Protein AF-A0A1J3FQU4-F1 (afdb_monomer_lite)

Organism: Noccaea caerulescens (NCBI:txid107243)

Secondary structure (DSSP, 8-state):
-----TTTT--HHHHHHHHHHHHHHHHHHHHHHTTSS-GGGGGPPP-HHHH-S---------SSHHHHHHHHHHH-

InterPro domains:
  IPR007012 Poly(A) polymerase, central domain [PF04928] (4-45)
  IPR011068 Nucleotidyltransferase, class I-like, C-terminal [SSF55003] (48-76)

Radius of gyration: 18.71 Å; chains: 1; bounding box: 33×42×47 Å

Structure (mmCIF, N/CA/C/O backbone):
data_AF-A0A1J3FQU4-F1
#
_entry.id   AF-A0A1J3FQU4-F1
#
loop_
_atom_site.group_PDB
_atom_site.id
_atom_site.type_symbol
_atom_site.label_atom_id
_atom_site.label_alt_id
_atom_site.label_comp_id
_atom_site.label_asym_id
_atom_site.label_entity_id
_atom_site.label_seq_id
_atom_site.pdbx_PDB_ins_code
_atom_site.Cartn_x
_atom_site.Cartn_y
_atom_site.Cartn_z
_atom_site.occupancy
_atom_site.B_iso_or_equiv
_atom_site.auth_seq_id
_atom_site.auth_comp_id
_atom_site.auth_asym_id
_atom_site.auth_atom_id
_atom_site.pdbx_PDB_model_num
ATOM 1 N N . CYS A 1 1 ? 7.035 32.373 3.831 1.00 57.66 1 CYS A N 1
ATOM 2 C CA . CYS A 1 1 ? 7.195 30.922 3.587 1.00 57.66 1 CYS A CA 1
ATOM 3 C C . CYS A 1 1 ? 6.137 30.437 2.603 1.00 57.66 1 CYS A C 1
ATOM 5 O O . CYS A 1 1 ? 4.957 30.544 2.919 1.00 57.66 1 CYS A O 1
ATOM 7 N N . ARG A 1 2 ? 6.522 29.939 1.419 1.00 63.72 2 ARG A N 1
ATOM 8 C CA . ARG A 1 2 ? 5.577 29.254 0.521 1.00 63.72 2 ARG A CA 1
ATOM 9 C C . ARG A 1 2 ? 5.245 27.893 1.131 1.00 63.72 2 ARG A C 1
ATOM 11 O O . ARG A 1 2 ? 6.153 27.103 1.365 1.00 63.72 2 ARG A O 1
ATOM 18 N N . ARG A 1 3 ? 3.967 27.640 1.422 1.00 71.50 3 ARG A N 1
ATOM 19 C CA . ARG A 1 3 ? 3.493 26.290 1.748 1.00 71.50 3 ARG A CA 1
ATOM 20 C C . ARG A 1 3 ? 3.393 25.512 0.438 1.00 71.50 3 ARG A C 1
ATOM 22 O O . ARG A 1 3 ? 2.761 25.989 -0.499 1.00 71.50 3 ARG A O 1
ATOM 29 N N . LEU A 1 4 ? 4.049 24.361 0.378 1.00 86.12 4 LEU A N 1
ATOM 30 C CA . LEU A 1 4 ? 3.971 23.418 -0.735 1.00 86.12 4 LEU A CA 1
ATOM 31 C C . LEU A 1 4 ? 3.177 22.197 -0.272 1.00 86.12 4 LEU A C 1
ATOM 33 O O . LEU A 1 4 ? 3.268 21.806 0.892 1.00 86.12 4 LEU A O 1
ATOM 37 N N . ASN A 1 5 ? 2.393 21.613 -1.174 1.00 85.62 5 ASN A N 1
ATOM 38 C CA . ASN A 1 5 ? 1.712 20.354 -0.905 1.00 85.62 5 ASN A CA 1
ATOM 39 C C . ASN A 1 5 ? 2.703 19.201 -1.118 1.00 85.62 5 ASN A C 1
ATOM 41 O O . ASN A 1 5 ? 3.080 18.922 -2.253 1.00 85.62 5 ASN A O 1
ATOM 45 N N . SER A 1 6 ? 3.118 18.537 -0.039 1.00 88.12 6 SER A N 1
ATOM 46 C CA . SER A 1 6 ? 4.006 17.366 -0.093 1.00 88.12 6 SER A CA 1
ATOM 47 C C . SER A 1 6 ? 3.334 16.116 -0.671 1.00 88.12 6 SER A C 1
ATOM 49 O O . SER A 1 6 ? 4.023 15.187 -1.072 1.00 88.12 6 SER A O 1
ATOM 51 N N . SER A 1 7 ? 2.003 16.096 -0.741 1.00 88.62 7 SER A N 1
ATOM 52 C CA . SER A 1 7 ? 1.190 14.945 -1.147 1.00 88.62 7 SER A CA 1
ATOM 53 C C . SER A 1 7 ? 0.522 15.164 -2.508 1.00 88.62 7 SER A C 1
ATOM 55 O O . SER A 1 7 ? -0.568 14.658 -2.761 1.00 88.62 7 SER A O 1
ATOM 57 N N . TYR A 1 8 ? 1.148 15.942 -3.395 1.00 86.94 8 TYR A N 1
ATOM 58 C CA . TYR A 1 8 ? 0.581 16.281 -4.706 1.00 86.94 8 TYR A CA 1
ATOM 59 C C . TYR A 1 8 ? 0.423 15.069 -5.646 1.00 86.94 8 TYR A C 1
ATOM 61 O O . TYR A 1 8 ? -0.431 15.098 -6.524 1.00 86.94 8 TYR A O 1
ATOM 69 N N . ASN A 1 9 ? 1.189 13.994 -5.424 1.00 89.00 9 ASN A N 1
ATOM 70 C CA . ASN A 1 9 ? 1.096 12.732 -6.171 1.00 89.00 9 ASN A CA 1
ATOM 71 C C . ASN A 1 9 ? -0.067 11.828 -5.721 1.00 89.00 9 ASN A C 1
ATOM 73 O O . ASN A 1 9 ? -0.251 10.733 -6.252 1.00 89.00 9 ASN A O 1
ATOM 77 N N . VAL A 1 10 ? -0.854 12.247 -4.724 1.00 90.06 10 VAL A N 1
ATOM 78 C CA . VAL A 1 10 ? -2.008 11.473 -4.259 1.00 90.06 10 VAL A CA 1
ATOM 79 C C . VAL A 1 10 ? -3.145 11.588 -5.275 1.00 90.06 10 VAL A C 1
ATOM 81 O O . VAL A 1 10 ? -3.704 12.662 -5.490 1.00 90.06 10 VAL A O 1
ATOM 84 N N . SER A 1 11 ? -3.512 10.457 -5.876 1.00 93.31 11 SER A N 1
ATOM 85 C CA . SER A 1 11 ? -4.689 10.322 -6.730 1.00 93.31 11 SER A CA 1
ATOM 86 C C . SER A 1 11 ? -5.924 9.956 -5.901 1.00 93.31 11 SER A C 1
ATOM 88 O O . SER A 1 11 ? -5.827 9.587 -4.729 1.00 93.31 11 SER A O 1
ATOM 90 N N . GLN A 1 12 ? -7.113 10.006 -6.509 1.00 91.25 12 GLN A N 1
ATOM 91 C CA . GLN A 1 12 ? -8.342 9.558 -5.836 1.00 91.25 12 GLN A CA 1
ATOM 92 C C . GLN A 1 12 ? -8.254 8.089 -5.397 1.00 91.25 12 GLN A C 1
ATOM 94 O O . GLN A 1 12 ? -8.724 7.736 -4.316 1.00 91.25 12 GLN A O 1
ATOM 99 N N . SER A 1 13 ? -7.611 7.244 -6.207 1.00 90.31 13 SER A N 1
ATOM 100 C CA . SER A 1 13 ? -7.425 5.825 -5.905 1.00 90.31 13 SER A CA 1
ATOM 101 C C . SER A 1 13 ? -6.534 5.622 -4.682 1.00 90.31 13 SER A C 1
ATOM 103 O O . SER A 1 13 ? -6.914 4.887 -3.771 1.00 90.31 13 SER A O 1
ATOM 105 N N . THR A 1 14 ? -5.383 6.303 -4.614 1.00 91.75 14 THR A N 1
ATOM 106 C CA . THR A 1 14 ? -4.481 6.177 -3.458 1.00 91.75 14 THR A CA 1
ATOM 107 C C . THR A 1 14 ? -5.091 6.799 -2.204 1.00 91.75 14 THR A C 1
ATOM 109 O O . THR A 1 14 ? -4.969 6.227 -1.123 1.00 91.75 14 THR A O 1
ATOM 112 N N . LEU A 1 15 ? -5.835 7.903 -2.336 1.00 93.56 15 LEU A N 1
ATOM 113 C CA . LEU A 1 15 ? -6.568 8.512 -1.224 1.00 93.56 15 LEU A CA 1
ATOM 114 C C . LEU A 1 15 ? -7.618 7.574 -0.622 1.00 93.56 15 LEU A C 1
ATOM 116 O O . LEU A 1 15 ? -7.743 7.500 0.604 1.00 93.56 15 LEU A O 1
ATOM 120 N N . ARG A 1 16 ? -8.364 6.853 -1.468 1.00 94.00 16 ARG A N 1
ATOM 121 C CA . ARG A 1 16 ? -9.364 5.882 -1.011 1.00 94.00 16 ARG A CA 1
ATOM 122 C C . ARG A 1 16 ? -8.713 4.788 -0.170 1.00 94.00 16 ARG A C 1
ATOM 124 O O . ARG A 1 16 ? -9.133 4.574 0.962 1.00 94.00 16 ARG A O 1
ATOM 131 N N . VAL A 1 17 ? -7.648 4.173 -0.692 1.00 93.44 17 VAL A N 1
ATOM 132 C CA . VAL A 1 17 ? -6.907 3.117 0.015 1.00 93.44 17 VAL A CA 1
ATOM 133 C C . VAL A 1 17 ? -6.356 3.636 1.343 1.00 93.44 17 VAL A C 1
ATOM 135 O O . VAL A 1 17 ? -6.562 3.001 2.372 1.00 93.44 17 VAL A O 1
ATOM 138 N N . MET A 1 18 ? -5.727 4.817 1.364 1.00 95.00 18 MET A N 1
ATOM 139 C CA . MET A 1 18 ? -5.216 5.408 2.609 1.00 95.00 18 MET A CA 1
ATOM 140 C C . MET A 1 18 ? -6.326 5.625 3.643 1.00 95.00 18 MET A C 1
ATOM 142 O O . MET A 1 18 ? -6.153 5.299 4.814 1.00 95.00 18 MET A O 1
ATOM 146 N N . THR A 1 19 ? -7.483 6.130 3.214 1.00 95.69 19 THR A N 1
ATOM 147 C CA . THR A 1 19 ? -8.623 6.385 4.106 1.00 95.69 19 THR A CA 1
ATOM 148 C C . THR A 1 19 ? -9.174 5.090 4.706 1.00 95.69 19 THR A C 1
ATOM 150 O O . THR A 1 19 ? -9.436 5.033 5.908 1.00 95.69 19 THR A O 1
ATOM 153 N N . GLU A 1 20 ? -9.305 4.036 3.899 1.00 94.56 20 GLU A N 1
ATOM 154 C CA . GLU A 1 20 ? -9.718 2.704 4.359 1.00 94.56 20 GLU A CA 1
ATOM 155 C C . GLU A 1 20 ? -8.720 2.128 5.377 1.00 94.56 20 GLU A C 1
ATOM 157 O O . GLU A 1 20 ? -9.128 1.645 6.437 1.00 94.56 20 GLU A O 1
ATOM 162 N N . GLN A 1 21 ? -7.414 2.244 5.110 1.00 95.38 21 GLN A N 1
ATOM 163 C CA . GLN A 1 21 ? -6.373 1.772 6.028 1.00 95.38 21 GLN A CA 1
ATOM 164 C C . GLN A 1 21 ? -6.334 2.572 7.338 1.00 95.38 21 GLN A C 1
ATOM 166 O O . GLN A 1 21 ? -6.151 1.981 8.401 1.00 95.38 21 GLN A O 1
ATOM 171 N N . PHE A 1 22 ? -6.594 3.885 7.315 1.00 96.38 22 PHE A N 1
ATOM 172 C CA . PHE A 1 22 ? -6.715 4.674 8.546 1.00 96.38 22 PHE A CA 1
ATOM 173 C C . PHE A 1 22 ? -7.903 4.236 9.405 1.00 96.38 22 PHE A C 1
ATOM 175 O O . PHE A 1 22 ? -7.775 4.135 10.625 1.00 96.38 22 PHE A O 1
ATOM 182 N N . GLN A 1 23 ? -9.049 3.931 8.792 1.00 96.69 23 GLN A N 1
ATOM 183 C CA . GLN A 1 23 ? -10.206 3.415 9.527 1.00 96.69 23 GLN A CA 1
ATOM 184 C C . GLN A 1 23 ? -9.930 2.034 10.126 1.00 96.69 23 GLN A C 1
ATOM 186 O O . GLN A 1 23 ? -10.330 1.768 11.259 1.00 96.69 23 GLN A O 1
ATOM 191 N N . PHE A 1 24 ? -9.248 1.161 9.382 1.00 95.25 24 PHE A N 1
ATOM 192 C CA . PHE A 1 24 ? -8.840 -0.155 9.868 1.00 95.25 24 PHE A CA 1
ATOM 193 C C . PHE A 1 24 ? -7.859 -0.050 11.045 1.00 95.25 24 PHE A C 1
ATOM 195 O O . PHE A 1 24 ? -8.121 -0.617 12.105 1.00 95.25 24 PHE A O 1
ATOM 202 N N . GLY A 1 25 ? -6.799 0.752 10.907 1.00 96.00 25 GLY A N 1
ATOM 203 C CA . GLY A 1 25 ? -5.832 0.998 11.978 1.00 96.00 25 GLY A CA 1
ATOM 204 C C . GLY A 1 25 ? -6.482 1.594 13.226 1.00 96.00 25 GLY A C 1
ATOM 205 O O . GLY A 1 25 ? -6.208 1.142 14.333 1.00 96.00 25 GLY A O 1
ATOM 206 N N . ASN A 1 26 ? -7.422 2.532 13.061 1.00 96.75 26 ASN A N 1
ATOM 207 C CA . ASN A 1 26 ? -8.164 3.105 14.184 1.00 96.75 26 ASN A CA 1
ATOM 208 C C . ASN A 1 26 ? -8.965 2.046 14.964 1.00 96.75 26 ASN A C 1
ATOM 210 O O . ASN A 1 26 ? -8.964 2.067 16.191 1.00 96.75 26 ASN A O 1
ATOM 214 N N . LYS A 1 27 ? -9.605 1.088 14.277 1.00 96.81 27 LYS A N 1
A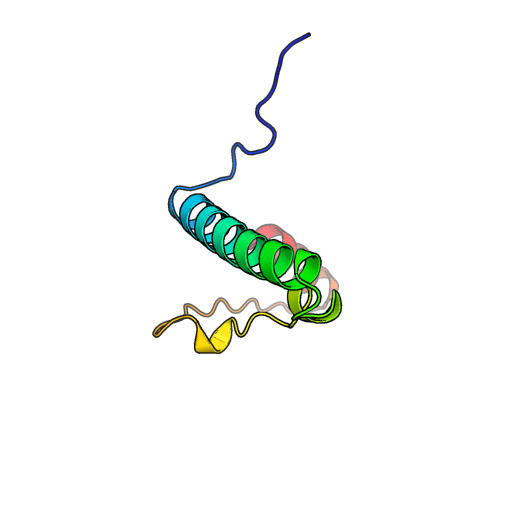TOM 215 C CA . LYS A 1 27 ? -10.313 -0.021 14.944 1.00 96.81 27 LYS A CA 1
ATOM 216 C C . LYS A 1 27 ? -9.357 -0.890 15.762 1.00 96.81 27 LYS A C 1
ATOM 218 O O . LYS A 1 27 ? -9.680 -1.247 16.889 1.00 96.81 27 LYS A O 1
ATOM 223 N N . ILE A 1 28 ? -8.178 -1.201 15.221 1.00 96.12 28 ILE A N 1
ATOM 224 C CA . ILE A 1 28 ? -7.161 -1.976 15.946 1.00 96.12 28 ILE A CA 1
ATOM 225 C C . ILE A 1 28 ? -6.677 -1.203 17.175 1.00 96.12 28 ILE A C 1
ATOM 227 O O . ILE A 1 28 ? -6.617 -1.775 18.259 1.00 96.12 28 ILE A O 1
ATOM 231 N N . CYS A 1 29 ? -6.387 0.094 17.037 1.00 97.00 29 CYS A N 1
ATOM 232 C CA . CYS A 1 29 ? -5.971 0.935 18.159 1.00 97.00 29 CYS A CA 1
ATOM 233 C C . CYS A 1 29 ? -7.018 0.958 19.283 1.00 97.00 29 CYS A C 1
ATOM 235 O O . CYS A 1 29 ? -6.653 0.794 20.442 1.00 97.00 29 CYS A O 1
ATOM 237 N N . GLN A 1 30 ? -8.308 1.070 18.953 1.00 97.19 30 GLN A N 1
ATOM 238 C CA . GLN A 1 30 ? -9.393 1.005 19.942 1.00 97.19 30 GLN A CA 1
ATOM 239 C C . GLN A 1 30 ? -9.419 -0.338 20.689 1.00 97.19 30 GLN A C 1
ATOM 241 O O . GLN A 1 30 ? -9.584 -0.378 21.905 1.00 97.19 30 GLN A O 1
ATOM 246 N N . GLU A 1 31 ? -9.215 -1.455 19.989 1.00 96.81 31 GLU A N 1
ATOM 247 C CA . GLU A 1 31 ? -9.165 -2.777 20.622 1.00 96.81 31 GLU A CA 1
ATOM 248 C C . GLU A 1 31 ? -7.899 -2.970 21.479 1.00 96.81 31 GLU A C 1
ATOM 250 O O . GLU A 1 31 ? -7.955 -3.639 22.513 1.00 96.81 31 GLU A O 1
ATOM 255 N N . ILE A 1 32 ? -6.774 -2.353 21.101 1.00 96.44 32 ILE A N 1
ATOM 256 C CA . ILE A 1 32 ? -5.549 -2.318 21.916 1.00 96.44 32 ILE A CA 1
ATOM 257 C C . ILE A 1 32 ? -5.780 -1.517 23.203 1.00 96.44 32 ILE A C 1
ATOM 259 O O . ILE A 1 32 ? -5.415 -1.989 24.278 1.00 96.44 32 ILE A O 1
ATOM 263 N N . GLU A 1 33 ? -6.421 -0.346 23.127 1.00 95.94 33 GLU A N 1
ATOM 264 C CA . GLU A 1 33 ? -6.765 0.471 24.304 1.00 95.94 33 GLU A CA 1
ATOM 265 C C . GLU A 1 33 ? -7.664 -0.290 25.292 1.00 95.94 33 GLU A C 1
ATOM 267 O O . GLU A 1 33 ? -7.520 -0.158 26.509 1.00 95.94 33 GLU A O 1
ATOM 272 N N . LEU A 1 34 ? -8.546 -1.152 24.777 1.00 96.56 34 LEU A N 1
ATOM 273 C CA . LEU A 1 34 ? -9.392 -2.046 25.570 1.00 96.56 34 LEU A CA 1
ATOM 274 C C . LEU A 1 34 ? -8.674 -3.325 26.049 1.00 96.56 34 LEU A C 1
ATOM 276 O O . LEU A 1 34 ? -9.318 -4.185 26.649 1.00 96.56 34 LEU A O 1
ATOM 280 N N . ASN A 1 35 ? -7.365 -3.465 25.810 1.00 94.25 35 ASN A N 1
ATOM 281 C CA . ASN A 1 35 ? -6.549 -4.650 26.112 1.00 94.25 35 ASN A CA 1
ATOM 282 C C . ASN A 1 35 ? -7.047 -5.953 25.452 1.00 94.25 35 ASN A C 1
ATOM 284 O O . ASN A 1 35 ? -6.833 -7.045 25.978 1.00 94.25 35 ASN A O 1
ATOM 288 N N . LYS A 1 36 ? -7.707 -5.859 24.293 1.00 94.94 36 LYS A N 1
ATOM 289 C CA . LYS A 1 36 ? -8.220 -7.013 23.530 1.00 94.94 36 LYS A CA 1
ATOM 290 C C . LYS A 1 36 ? -7.297 -7.454 22.391 1.00 94.94 36 LYS A C 1
ATOM 292 O O . LYS A 1 36 ? -7.487 -8.531 21.833 1.00 94.94 36 LYS A O 1
ATOM 297 N N . GLN A 1 37 ? -6.326 -6.621 22.026 1.00 94.06 37 GLN A N 1
ATOM 298 C CA . GLN A 1 37 ? -5.369 -6.861 20.946 1.00 94.06 37 GLN A CA 1
ATOM 299 C C . GLN A 1 37 ? -3.961 -6.423 21.359 1.00 94.06 37 GLN A C 1
ATOM 301 O O . GLN A 1 37 ? -3.782 -5.636 22.289 1.00 94.06 37 GLN A O 1
ATOM 306 N N . HIS A 1 38 ? -2.954 -6.923 20.645 1.00 94.44 38 HIS A N 1
ATOM 307 C CA . HIS A 1 38 ? -1.560 -6.526 20.828 1.00 94.44 38 HIS A CA 1
ATOM 308 C C . HIS A 1 38 ? -1.117 -5.570 19.719 1.00 94.44 38 HIS A C 1
ATOM 310 O O . HIS A 1 38 ? -1.606 -5.637 18.596 1.00 94.44 38 HIS A O 1
ATOM 316 N N . TRP A 1 39 ? -0.103 -4.745 19.994 1.00 94.75 39 TRP A N 1
ATOM 317 C CA . TRP A 1 39 ? 0.496 -3.851 18.992 1.00 94.75 39 TRP A CA 1
ATOM 318 C C . TRP A 1 39 ? 0.972 -4.572 17.730 1.00 94.75 39 TRP A C 1
ATOM 320 O O . TRP A 1 39 ? 0.953 -3.987 16.653 1.00 94.75 39 TRP A O 1
ATOM 330 N N . ARG A 1 40 ? 1.344 -5.853 17.840 1.00 95.19 40 ARG A N 1
ATOM 331 C CA . ARG A 1 40 ? 1.716 -6.682 16.690 1.00 95.19 40 ARG A CA 1
ATOM 332 C C . ARG A 1 40 ? 0.609 -6.747 15.633 1.00 95.19 40 ARG A C 1
ATOM 334 O O . ARG A 1 40 ? 0.941 -6.719 14.455 1.00 95.19 40 ARG A O 1
ATOM 341 N N . SER A 1 41 ? -0.659 -6.768 16.044 1.00 9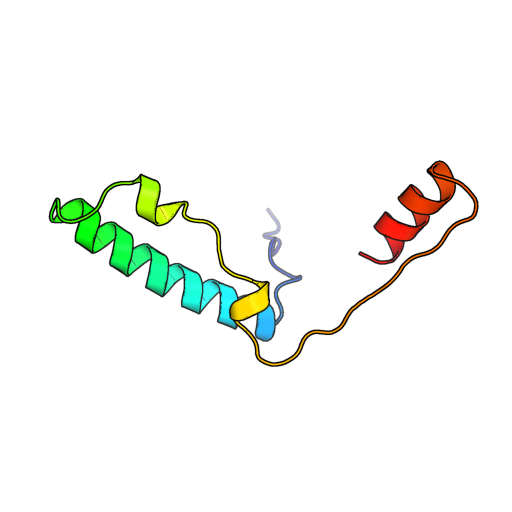2.12 41 SER A N 1
ATOM 342 C CA . SER A 1 41 ? -1.813 -6.856 15.143 1.00 92.12 41 SER A CA 1
ATOM 343 C C . SER A 1 41 ? -1.911 -5.650 14.197 1.00 92.12 41 SER A C 1
ATOM 345 O O . SER A 1 41 ? -2.405 -5.778 13.085 1.00 92.12 41 SER A O 1
ATOM 347 N N . LEU A 1 42 ? -1.403 -4.477 14.603 1.00 94.50 42 LEU A N 1
ATOM 348 C CA . LEU A 1 42 ? -1.370 -3.274 13.759 1.00 94.50 42 LEU A CA 1
ATOM 349 C C . LEU A 1 42 ? -0.357 -3.385 12.606 1.00 94.50 42 LEU A C 1
ATOM 351 O O . LEU A 1 42 ? -0.524 -2.740 11.576 1.00 94.50 42 LEU A O 1
ATOM 355 N N . PHE A 1 43 ? 0.690 -4.191 12.789 1.00 94.75 43 PHE A N 1
ATOM 356 C CA . PHE A 1 43 ? 1.792 -4.363 11.838 1.00 94.75 43 PHE A CA 1
ATOM 357 C C . PHE A 1 43 ? 1.737 -5.713 11.115 1.00 94.75 43 PHE A C 1
ATOM 359 O O . PHE A 1 43 ? 2.738 -6.152 10.546 1.00 94.75 43 PHE A O 1
ATOM 366 N N . GLU A 1 44 ? 0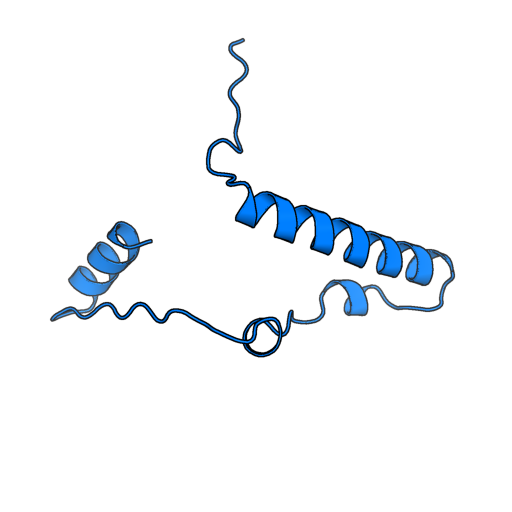.592 -6.397 11.158 1.00 93.12 44 GLU A N 1
ATOM 367 C CA . GLU A 1 44 ? 0.395 -7.606 10.368 1.00 93.12 44 GLU A CA 1
ATOM 368 C C . GLU A 1 44 ? 0.483 -7.298 8.873 1.00 93.12 44 GLU A C 1
ATOM 370 O O . GLU A 1 44 ? 0.094 -6.229 8.397 1.00 93.12 44 GLU A O 1
ATOM 375 N N . GLN A 1 45 ? 1.049 -8.246 8.128 1.00 91.75 45 GLN A N 1
ATOM 376 C CA . GLN A 1 45 ? 1.277 -8.074 6.704 1.00 91.75 45 GLN A CA 1
ATOM 377 C C . GLN A 1 45 ? -0.058 -7.922 5.974 1.00 91.75 45 GLN A C 1
ATOM 379 O O . GLN A 1 45 ? -0.955 -8.755 6.095 1.00 91.75 45 GLN A O 1
ATOM 384 N N . TYR A 1 46 ? -0.166 -6.871 5.164 1.00 90.75 46 TYR A N 1
ATOM 385 C CA . TYR A 1 46 ? -1.312 -6.693 4.288 1.00 90.75 46 TYR A CA 1
ATOM 386 C C . TYR A 1 46 ? -1.287 -7.750 3.179 1.00 90.75 46 TYR A C 1
ATOM 388 O O . TYR A 1 46 ? -0.317 -7.841 2.420 1.00 90.75 46 TYR A O 1
ATOM 396 N N . MET A 1 47 ? -2.364 -8.529 3.063 1.00 90.50 47 MET A N 1
ATOM 397 C CA . MET A 1 47 ? -2.521 -9.558 2.031 1.00 90.50 47 MET A CA 1
ATOM 398 C C . MET A 1 47 ? -2.843 -8.924 0.671 1.00 90.50 47 MET A C 1
ATOM 400 O O . MET A 1 47 ? -3.940 -9.070 0.137 1.00 90.50 47 MET A O 1
ATOM 404 N N . PHE A 1 48 ? -1.881 -8.185 0.109 1.00 90.31 48 PHE A N 1
ATOM 405 C CA . PHE A 1 48 ? -2.067 -7.391 -1.108 1.00 90.31 48 PHE A CA 1
ATOM 406 C C . PHE A 1 48 ? -2.609 -8.215 -2.275 1.00 90.31 48 PHE A C 1
ATOM 408 O O . PHE A 1 48 ? -3.522 -7.746 -2.940 1.00 90.31 48 PHE A O 1
ATOM 415 N N . PHE A 1 49 ? -2.086 -9.429 -2.484 1.00 90.12 49 PHE A N 1
ATOM 416 C CA . PHE A 1 49 ? -2.476 -10.320 -3.585 1.00 9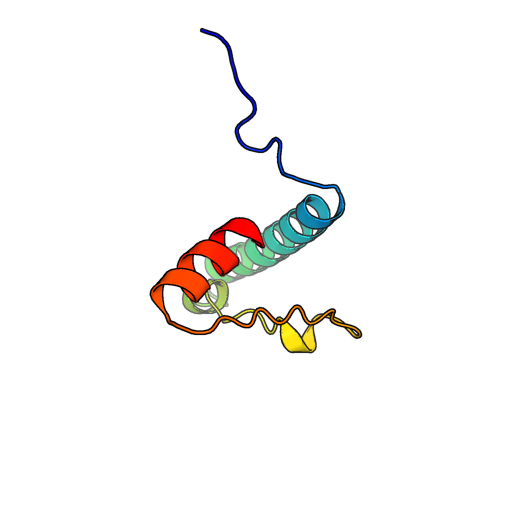0.12 49 PHE A CA 1
ATOM 417 C C . PHE A 1 49 ? -3.829 -11.020 -3.383 1.00 90.12 49 PHE A C 1
ATOM 419 O O . PHE A 1 49 ? -4.367 -11.597 -4.326 1.00 90.12 49 PHE A O 1
ATOM 426 N N . GLU A 1 50 ? -4.424 -10.914 -2.196 1.00 90.75 50 GLU A N 1
ATOM 427 C CA . GLU A 1 50 ? -5.768 -11.425 -1.897 1.00 90.75 50 GLU A CA 1
ATOM 428 C C . GLU A 1 50 ? -6.805 -10.294 -1.788 1.00 90.75 50 GLU A C 1
ATOM 430 O O . GLU A 1 50 ? -8.010 -10.542 -1.813 1.00 90.75 50 GLU A O 1
ATOM 435 N N . ALA A 1 51 ? -6.354 -9.038 -1.700 1.00 88.81 51 ALA A N 1
ATOM 436 C CA . ALA A 1 51 ? -7.211 -7.880 -1.469 1.00 88.81 51 ALA A CA 1
ATOM 437 C C . ALA A 1 51 ? -8.069 -7.488 -2.686 1.00 88.81 51 ALA A C 1
ATOM 439 O O . ALA A 1 51 ? -9.146 -6.907 -2.531 1.00 88.81 51 ALA A O 1
ATOM 440 N N . TYR A 1 52 ? -7.610 -7.803 -3.897 1.00 90.81 52 TYR A N 1
ATOM 441 C CA . TYR A 1 52 ? -8.266 -7.455 -5.154 1.00 90.81 52 TYR A CA 1
ATOM 442 C C . TYR A 1 52 ? -8.478 -8.678 -6.048 1.00 90.81 52 TYR A C 1
ATOM 444 O O . TYR A 1 52 ? -7.722 -9.643 -6.031 1.00 90.81 52 TYR A O 1
ATOM 452 N N . LYS A 1 53 ? -9.528 -8.619 -6.875 1.00 91.44 53 LYS A N 1
ATOM 453 C CA . LYS A 1 53 ? -9.847 -9.686 -7.838 1.00 91.44 53 LYS A CA 1
ATOM 454 C C . LYS A 1 53 ? -8.926 -9.692 -9.057 1.00 91.44 53 LYS A C 1
ATOM 456 O O . LYS A 1 53 ? -8.762 -10.730 -9.681 1.00 91.44 53 LYS A O 1
ATOM 461 N N . ASN A 1 54 ? -8.393 -8.529 -9.424 1.00 93.94 54 ASN A N 1
ATOM 462 C CA . ASN A 1 54 ? -7.620 -8.333 -10.644 1.00 93.94 54 ASN A CA 1
ATOM 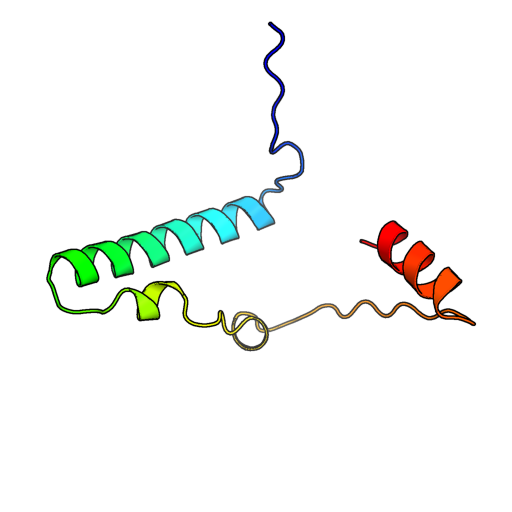463 C C . ASN A 1 54 ? -6.366 -7.523 -10.321 1.00 93.94 54 ASN A C 1
ATOM 465 O O . ASN A 1 54 ? -6.444 -6.560 -9.557 1.00 93.94 54 ASN A O 1
ATOM 469 N N . TYR A 1 55 ? -5.256 -7.878 -10.964 1.00 94.75 55 TYR A N 1
ATOM 470 C CA . TYR A 1 55 ? -3.974 -7.186 -10.856 1.00 94.75 55 TYR A CA 1
ATOM 471 C C . TYR A 1 55 ? -3.421 -6.922 -12.251 1.00 94.75 55 TYR A C 1
ATOM 473 O O . TYR A 1 55 ? -3.652 -7.703 -13.174 1.00 94.75 55 TYR A O 1
ATOM 481 N N . LEU A 1 56 ? -2.686 -5.822 -12.389 1.00 93.81 56 LEU A N 1
ATOM 482 C CA . LEU A 1 56 ? -1.882 -5.536 -13.568 1.00 93.81 56 LEU A CA 1
ATOM 483 C C . LEU A 1 56 ? -0.421 -5.823 -13.222 1.00 93.81 56 LEU A C 1
ATOM 485 O O . LEU A 1 56 ? 0.106 -5.239 -12.278 1.00 93.81 56 LEU A O 1
ATOM 489 N N . GLN A 1 57 ? 0.209 -6.718 -13.977 1.00 92.75 57 GLN A N 1
ATOM 490 C CA . GLN A 1 57 ? 1.639 -6.990 -13.875 1.00 92.75 57 GLN A CA 1
ATOM 491 C C . GLN A 1 57 ? 2.395 -6.095 -14.860 1.00 92.75 57 GLN A C 1
ATOM 493 O O . GLN A 1 57 ? 1.983 -5.946 -16.010 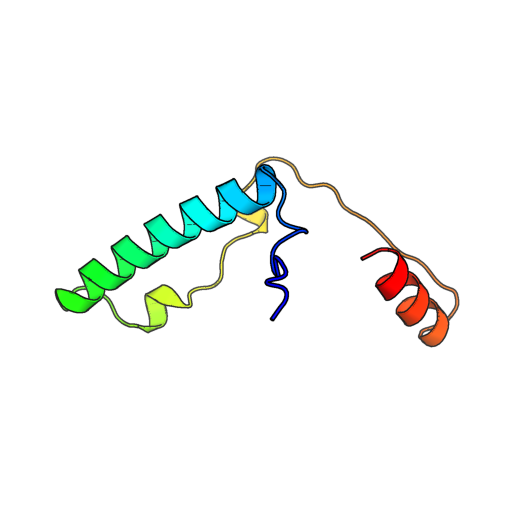1.00 92.75 57 GLN A O 1
ATOM 498 N N . VAL A 1 58 ? 3.488 -5.498 -14.393 1.00 91.62 58 VAL A N 1
ATOM 499 C CA . VAL A 1 58 ? 4.399 -4.690 -15.204 1.00 91.62 58 VAL A CA 1
ATOM 500 C C . VAL A 1 58 ? 5.772 -5.339 -15.110 1.00 91.62 58 VAL A C 1
ATOM 502 O O . VAL A 1 58 ? 6.357 -5.375 -14.030 1.00 91.62 58 VAL A O 1
ATOM 505 N N . ASP A 1 59 ? 6.262 -5.862 -16.232 1.00 88.88 59 ASP A N 1
ATOM 506 C CA . ASP A 1 59 ? 7.573 -6.502 -16.322 1.00 88.88 59 ASP A CA 1
ATOM 507 C C . ASP A 1 59 ? 8.582 -5.553 -16.972 1.00 88.88 59 ASP A C 1
ATOM 509 O O . ASP A 1 59 ? 8.305 -4.940 -18.005 1.00 88.88 59 ASP A O 1
ATOM 513 N N . VAL A 1 60 ? 9.770 -5.456 -16.375 1.00 88.06 60 VAL A N 1
ATOM 514 C CA . VAL A 1 60 ? 10.894 -4.669 -16.893 1.00 88.06 60 VAL A CA 1
ATOM 515 C C . VAL A 1 60 ? 12.060 -5.615 -17.148 1.00 88.06 60 VAL A C 1
ATOM 517 O O . VAL A 1 60 ? 12.447 -6.384 -16.270 1.00 88.06 60 VAL A O 1
ATOM 520 N N . LEU A 1 61 ? 12.611 -5.567 -18.359 1.00 88.88 61 LEU A N 1
ATOM 521 C CA . LEU A 1 61 ? 13.711 -6.419 -18.805 1.00 88.88 61 LEU A CA 1
ATOM 522 C C . LEU A 1 61 ? 14.865 -5.535 -19.276 1.00 88.88 61 LEU A C 1
ATOM 524 O O . LEU A 1 61 ? 14.646 -4.578 -20.016 1.00 88.88 61 LEU A O 1
ATOM 528 N N . ALA A 1 62 ? 16.085 -5.879 -18.874 1.00 90.19 62 ALA A N 1
ATOM 529 C CA . ALA A 1 62 ? 17.307 -5.207 -19.301 1.00 90.19 62 ALA A CA 1
ATOM 530 C C . ALA A 1 62 ? 18.434 -6.229 -19.497 1.00 90.19 62 ALA A C 1
ATOM 532 O O . ALA A 1 62 ? 18.336 -7.370 -19.039 1.00 90.19 62 ALA A O 1
ATOM 533 N N . VAL A 1 63 ? 19.483 -5.826 -20.215 1.00 89.00 63 VAL A N 1
ATOM 534 C CA . VAL A 1 63 ? 20.603 -6.708 -20.581 1.00 89.00 63 VAL A CA 1
ATOM 535 C C . VAL A 1 63 ? 21.535 -6.953 -19.392 1.00 89.00 63 VAL A C 1
ATOM 537 O O . VAL A 1 63 ? 22.028 -8.069 -19.227 1.00 89.00 63 VAL A O 1
ATOM 540 N N . ASP A 1 64 ? 21.732 -5.947 -18.541 1.00 91.50 64 ASP A N 1
ATOM 541 C CA . ASP A 1 64 ? 22.518 -6.049 -17.315 1.00 91.50 64 ASP A CA 1
ATOM 542 C C . ASP A 1 64 ? 21.832 -5.364 -16.121 1.00 91.50 64 ASP A C 1
ATOM 544 O O . ASP A 1 64 ? 20.759 -4.765 -16.230 1.00 91.50 64 ASP A O 1
ATOM 548 N N . ALA A 1 65 ? 22.428 -5.529 -14.939 1.00 87.88 65 ALA A N 1
ATOM 549 C CA . ALA A 1 65 ? 21.855 -5.068 -13.681 1.00 87.88 65 ALA A CA 1
ATOM 550 C C . ALA A 1 65 ? 21.925 -3.543 -13.487 1.00 87.88 65 ALA A C 1
ATOM 552 O O . ALA A 1 65 ? 21.098 -3.002 -12.751 1.00 87.88 65 ALA A O 1
ATOM 553 N N . GLU A 1 66 ? 22.894 -2.863 -14.108 1.00 88.94 66 GLU A N 1
ATOM 554 C CA . GLU A 1 66 ? 23.024 -1.404 -14.020 1.00 88.94 66 GLU A CA 1
ATOM 555 C C . GLU A 1 66 ? 21.914 -0.748 -14.841 1.00 88.94 66 GLU A C 1
ATOM 557 O O . GLU A 1 66 ? 21.164 0.088 -14.326 1.00 88.94 66 GLU A O 1
ATOM 562 N N . ASP A 1 67 ? 21.719 -1.245 -16.063 1.00 85.88 67 ASP A N 1
ATOM 563 C CA . ASP A 1 67 ? 20.602 -0.865 -16.911 1.00 85.88 67 ASP A CA 1
ATOM 564 C C . ASP A 1 67 ? 19.273 -1.185 -16.221 1.00 85.88 67 ASP A C 1
ATOM 566 O O . ASP A 1 67 ? 18.402 -0.321 -16.138 1.00 85.88 67 ASP A O 1
ATOM 570 N N . LEU A 1 68 ? 19.102 -2.390 -15.661 1.00 88.94 68 LEU A N 1
ATOM 571 C CA . LEU A 1 68 ? 17.853 -2.766 -14.990 1.00 88.94 68 LEU A CA 1
ATOM 572 C C . LEU A 1 68 ? 17.487 -1.799 -13.856 1.00 88.94 68 LEU A C 1
ATOM 574 O O . LEU A 1 68 ? 16.310 -1.486 -13.684 1.00 88.94 68 LEU A O 1
ATOM 578 N N . LEU A 1 69 ? 18.471 -1.318 -13.090 1.00 86.94 69 LEU A N 1
ATOM 579 C CA . LEU A 1 69 ? 18.244 -0.363 -12.006 1.00 86.94 69 LEU A CA 1
ATOM 580 C C . LEU A 1 69 ? 17.783 0.999 -12.541 1.00 86.94 69 LEU A C 1
ATOM 582 O O . LEU A 1 69 ? 16.836 1.575 -12.001 1.00 86.94 69 LEU A O 1
ATOM 586 N N . ALA A 1 70 ? 18.419 1.490 -13.607 1.00 85.81 70 ALA A N 1
ATOM 587 C CA . ALA A 1 70 ? 18.027 2.732 -14.264 1.00 85.81 70 ALA A CA 1
ATOM 588 C C . ALA A 1 70 ? 16.619 2.625 -14.873 1.00 85.81 70 ALA A C 1
ATOM 590 O O . ALA A 1 70 ? 15.777 3.496 -14.649 1.00 85.81 70 ALA A O 1
ATOM 591 N N . TRP A 1 71 ? 16.336 1.525 -15.577 1.00 86.06 71 TRP A N 1
ATOM 592 C CA . TRP A 1 71 ? 15.027 1.249 -16.168 1.00 86.06 71 TRP A CA 1
ATOM 593 C C . TRP A 1 71 ? 13.944 1.116 -15.107 1.00 86.06 71 TRP A C 1
ATOM 595 O O . TRP A 1 71 ? 12.871 1.692 -15.258 1.00 86.06 71 TRP A O 1
ATOM 605 N N . LYS A 1 72 ? 14.228 0.422 -14.003 1.00 83.62 72 LYS A N 1
ATOM 606 C CA . LYS A 1 72 ? 13.294 0.302 -12.886 1.00 83.62 72 LYS A CA 1
ATOM 607 C C . LYS A 1 72 ? 12.935 1.675 -12.315 1.00 83.62 72 LYS A C 1
ATOM 609 O O . LYS A 1 72 ? 11.755 1.975 -12.211 1.00 83.62 72 LYS A O 1
ATOM 614 N N . GLY A 1 73 ? 13.927 2.519 -12.020 1.00 82.62 73 GLY A N 1
ATOM 615 C CA . GLY A 1 73 ? 13.681 3.858 -11.472 1.00 82.62 73 GLY A CA 1
ATOM 616 C C . GLY A 1 73 ? 12.987 4.827 -12.437 1.00 82.62 73 GLY A C 1
ATOM 617 O O . GLY A 1 73 ? 12.435 5.825 -11.990 1.00 82.62 73 GLY A O 1
ATOM 618 N N . TRP A 1 74 ? 13.024 4.562 -13.747 1.00 84.44 74 TRP A N 1
ATOM 619 C CA . TRP A 1 74 ? 12.289 5.337 -14.751 1.00 84.44 74 TRP A CA 1
ATOM 620 C C . TRP A 1 74 ? 10.843 4.854 -14.947 1.00 84.44 74 TRP A C 1
ATOM 622 O O . TRP A 1 74 ? 9.974 5.661 -15.269 1.00 84.44 74 TRP A O 1
ATOM 632 N N . VAL A 1 75 ? 10.595 3.547 -14.799 1.00 83.56 75 VAL A N 1
ATOM 633 C CA . VAL A 1 75 ? 9.255 2.946 -14.927 1.00 83.56 75 VAL A CA 1
ATOM 634 C C . VAL A 1 75 ? 8.401 3.170 -13.671 1.00 83.56 75 VAL A C 1
ATOM 636 O O . VAL A 1 75 ? 7.181 3.284 -13.800 1.00 83.56 75 VAL A O 1
ATOM 639 N N . GLU A 1 76 ? 9.023 3.199 -12.487 1.00 77.94 76 GLU A N 1
ATOM 640 C CA . GLU A 1 76 ? 8.380 3.507 -11.193 1.00 77.94 76 GLU A CA 1
ATOM 641 C C . GLU A 1 76 ? 7.849 4.950 -11.106 1.00 77.94 76 GLU A C 1
ATOM 643 O O . GLU A 1 76 ? 6.713 5.109 -10.595 1.00 77.94 76 GLU A O 1
#

Foldseek 3Di:
DDDDDPPPVDDPVNVVVVVVLVVVLVVQVVCVVVVNDDPVVNVPDDPVVVPDPDDDDDDDDDPDDVVSVVRVVVVD

pLDDT: mean 90.43, std 6.76, range [57.66, 97.19]

Sequence (76 aa):
CRRLNSSYNVSQSTLRVMTEQFQFGNKICQEIELNKQHWRSLFEQYMFFEAYKNYLQVDVLAVDAEDLLAWKGWVE